Protein AF-A0A498IGR4-F1 (afdb_monomer_lite)

Radius of gyration: 21.25 Å; chains: 1; bounding box: 55×34×55 Å

Organism: Malus domestica (NCBI:txid3750)

Secondary structure (DSSP, 8-state):
-HHHHHHHHHHHHHHHHHHHGGGG-------S-TT---SEEEEEEEEESSS--TTS--EEEEEEEESS----EEEEEEEEETTEEEEEEEEEES-TT-TTS---

InterPro domains:
  IPR003172 MD-2-related lipid-recognition domain [PF02221] (28-96)
  IPR014756 Immunoglobulin E-set [SSF81296] (27-98)
  IPR039670 Sterol transport protein NPC2-like [PTHR11306] (11-101)

pLDDT: mean 77.53, std 12.43, range [47.34, 93.25]

Structure (mmCIF, N/CA/C/O backbone):
data_AF-A0A498IGR4-F1
#
_entry.id   AF-A0A498IGR4-F1
#
loop_
_atom_site.group_PDB
_atom_site.id
_atom_site.type_symbol
_atom_site.label_atom_id
_atom_site.label_alt_id
_atom_site.label_comp_id
_atom_site.label_asym_id
_atom_site.label_entity_id
_atom_site.label_seq_id
_atom_site.pdbx_PDB_ins_code
_atom_site.Cartn_x
_atom_site.Cartn_y
_atom_site.Cartn_z
_atom_site.occupancy
_atom_site.B_iso_or_equiv
_atom_site.auth_seq_id
_atom_site.auth_comp_id
_atom_site.auth_asym_id
_atom_site.auth_atom_id
_atom_site.pdbx_PDB_model_num
ATOM 1 N N . MET A 1 1 ? -36.919 -8.696 39.317 1.00 49.03 1 MET A N 1
ATOM 2 C CA . MET A 1 1 ? -35.618 -9.112 38.738 1.00 49.03 1 MET A CA 1
ATOM 3 C C . MET A 1 1 ? -35.220 -8.357 37.455 1.00 49.03 1 MET A C 1
ATOM 5 O O . MET A 1 1 ? -34.166 -8.637 36.911 1.00 49.03 1 MET A O 1
ATOM 9 N N . ALA A 1 2 ? -35.993 -7.362 36.984 1.00 50.84 2 ALA A N 1
ATOM 10 C CA . ALA A 1 2 ? -35.692 -6.613 35.751 1.00 50.84 2 ALA A CA 1
ATOM 11 C C . ALA A 1 2 ? -34.654 -5.476 35.915 1.00 50.84 2 ALA A C 1
ATOM 13 O O . ALA A 1 2 ? -34.086 -5.010 34.931 1.00 50.84 2 ALA A O 1
ATOM 14 N N . LEU A 1 3 ? -34.390 -5.032 37.153 1.00 51.78 3 LEU A N 1
ATOM 15 C CA . LEU A 1 3 ? -33.505 -3.895 37.444 1.00 51.78 3 LEU A CA 1
ATOM 16 C C . LEU A 1 3 ? -32.008 -4.246 37.323 1.0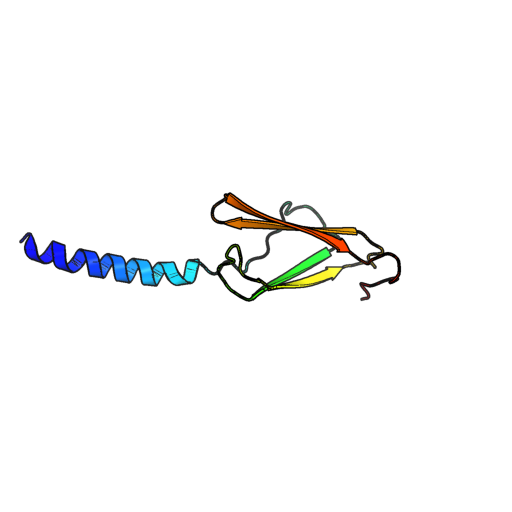0 51.78 3 LEU A C 1
ATOM 18 O O . LEU A 1 3 ? -31.212 -3.399 36.935 1.00 51.78 3 LEU A O 1
ATOM 22 N N . GLN A 1 4 ? -31.638 -5.508 37.578 1.00 55.38 4 GLN A N 1
ATOM 23 C CA . GLN A 1 4 ? -30.251 -5.987 37.477 1.00 55.38 4 GLN A CA 1
ATOM 24 C C . GLN A 1 4 ? -29.783 -6.122 36.021 1.00 55.38 4 GLN A C 1
ATOM 26 O O . GLN A 1 4 ? -28.630 -5.850 35.712 1.00 55.38 4 GLN A O 1
ATOM 31 N N . LEU A 1 5 ? -30.688 -6.472 35.099 1.00 55.09 5 LEU A N 1
ATOM 32 C CA . LEU A 1 5 ? -30.353 -6.645 33.682 1.00 55.09 5 LEU A CA 1
ATOM 33 C C . LEU A 1 5 ? -29.947 -5.313 33.027 1.00 55.09 5 LEU A C 1
ATOM 35 O O . LEU A 1 5 ? -29.026 -5.269 32.219 1.00 55.09 5 LEU A O 1
ATOM 39 N N . LYS A 1 6 ? -30.583 -4.208 33.434 1.00 60.44 6 LYS A N 1
ATOM 40 C CA . LYS A 1 6 ? -30.352 -2.866 32.876 1.00 60.44 6 LYS A CA 1
ATOM 41 C C . LYS A 1 6 ? -28.975 -2.284 33.218 1.00 60.44 6 LYS A C 1
ATOM 43 O O . LYS A 1 6 ? -28.452 -1.497 32.439 1.00 60.44 6 LYS A O 1
ATOM 48 N N . SER A 1 7 ? -28.393 -2.700 34.345 1.00 64.94 7 SER A N 1
ATOM 49 C CA . SER A 1 7 ? -27.058 -2.278 34.801 1.00 64.94 7 SER A CA 1
ATOM 50 C C . SER A 1 7 ? -25.925 -3.114 34.183 1.00 64.94 7 SER A C 1
ATOM 52 O O . SER A 1 7 ? -24.815 -2.629 33.990 1.00 64.94 7 SER A O 1
ATOM 54 N N . ILE A 1 8 ? -26.209 -4.363 33.799 1.00 78.56 8 ILE A N 1
ATOM 55 C CA . ILE A 1 8 ? -25.219 -5.289 33.225 1.00 78.56 8 ILE A CA 1
ATOM 56 C C . ILE A 1 8 ? -25.001 -5.030 31.723 1.00 78.56 8 ILE A C 1
ATOM 58 O O . ILE A 1 8 ? -23.883 -5.157 31.230 1.00 78.56 8 ILE A O 1
ATOM 62 N N . ILE A 1 9 ? -26.041 -4.614 30.993 1.00 83.25 9 ILE A N 1
ATOM 63 C CA . ILE A 1 9 ? -25.966 -4.296 29.554 1.00 83.25 9 ILE A CA 1
ATOM 64 C C . ILE A 1 9 ? -24.855 -3.281 29.205 1.00 83.25 9 ILE A C 1
ATOM 66 O O . ILE A 1 9 ? -24.057 -3.589 28.318 1.00 83.25 9 ILE A O 1
ATOM 70 N N . PRO A 1 10 ? -24.731 -2.108 29.863 1.00 84.25 10 PRO A N 1
ATOM 71 C CA . PRO A 1 10 ? -23.668 -1.156 29.533 1.00 84.25 10 PRO A CA 1
ATOM 72 C C . PRO A 1 10 ? -22.268 -1.709 29.830 1.00 84.25 10 PRO A C 1
ATOM 74 O O . PRO A 1 10 ? -21.331 -1.412 29.094 1.00 84.25 10 PRO A O 1
ATOM 77 N N . LEU A 1 11 ? -22.128 -2.559 30.855 1.00 86.75 11 LEU A N 1
ATOM 78 C CA . LEU A 1 11 ? -20.865 -3.221 31.179 1.00 86.75 11 LEU A CA 1
ATOM 79 C C . LEU A 1 11 ? -20.470 -4.232 30.093 1.00 86.75 11 LEU A C 1
ATOM 81 O O . LEU A 1 11 ? -19.318 -4.253 29.668 1.00 86.75 11 LEU A O 1
ATOM 85 N N . ILE A 1 12 ? -21.427 -5.019 29.592 1.00 87.81 12 ILE A N 1
ATOM 86 C CA . ILE A 1 12 ? -21.199 -5.955 28.480 1.00 87.81 12 ILE A CA 1
ATOM 87 C C . ILE A 1 12 ? -20.807 -5.200 27.205 1.00 87.81 12 ILE A C 1
ATOM 89 O O . ILE A 1 12 ? -19.869 -5.613 26.528 1.00 87.81 12 ILE A O 1
ATOM 93 N N . ILE A 1 13 ? -21.475 -4.084 26.890 1.00 87.44 13 ILE A N 1
ATOM 94 C CA . ILE A 1 13 ? -21.142 -3.254 25.719 1.00 87.44 13 ILE A CA 1
ATOM 95 C C . ILE A 1 13 ? -19.729 -2.676 25.850 1.00 87.44 13 ILE A C 1
ATOM 97 O O . ILE A 1 13 ? -18.969 -2.710 24.885 1.00 87.44 13 ILE A O 1
ATOM 101 N N . LEU A 1 14 ? -19.358 -2.182 27.034 1.00 87.44 14 LEU A N 1
ATOM 102 C CA . LEU A 1 14 ? -18.024 -1.639 27.289 1.00 87.44 14 LEU A CA 1
ATOM 103 C C . LEU A 1 14 ? -16.937 -2.711 27.142 1.00 87.44 14 LEU A C 1
ATOM 105 O O . LEU A 1 14 ? -15.918 -2.467 26.499 1.00 87.44 14 LEU A O 1
ATOM 109 N N . ILE A 1 15 ? -17.170 -3.903 27.696 1.00 88.19 15 ILE A N 1
ATOM 110 C CA . ILE A 1 15 ? -16.265 -5.051 27.565 1.00 88.19 15 ILE A CA 1
ATOM 111 C C . ILE A 1 15 ? -16.135 -5.436 26.089 1.00 88.19 15 ILE A C 1
ATOM 113 O O . ILE A 1 15 ? -15.019 -5.528 25.583 1.00 88.19 15 ILE A O 1
ATOM 117 N N . TYR A 1 16 ? -17.255 -5.580 25.378 1.00 88.38 16 TYR A N 1
ATOM 118 C CA . TYR A 1 16 ? -17.262 -5.897 23.952 1.00 88.38 16 TYR A CA 1
ATOM 119 C C . TYR A 1 16 ? -16.482 -4.861 23.135 1.00 88.38 16 TYR A C 1
ATOM 121 O O . TYR A 1 16 ? -15.606 -5.248 22.369 1.00 88.38 16 TYR A O 1
ATOM 129 N N . LEU A 1 17 ? -16.725 -3.562 23.353 1.00 82.56 17 LEU A N 1
ATOM 130 C CA . LEU A 1 17 ? -16.025 -2.466 22.675 1.00 82.56 17 LEU A CA 1
ATOM 131 C C . LEU A 1 17 ? -14.509 -2.515 22.918 1.00 82.56 17 LEU A C 1
ATOM 133 O O . LEU A 1 17 ? -13.729 -2.322 21.988 1.00 82.56 17 LEU A O 1
ATOM 137 N N . CYS A 1 18 ? -14.093 -2.819 24.148 1.00 80.75 18 CYS A N 1
ATOM 138 C CA . CYS A 1 18 ? -12.684 -2.949 24.516 1.00 80.75 18 CYS A CA 1
ATOM 139 C C . CYS A 1 18 ? -12.026 -4.177 23.856 1.00 80.75 18 CYS A C 1
ATOM 141 O O . CYS A 1 18 ? -10.876 -4.110 23.426 1.00 80.75 18 CYS A O 1
ATOM 143 N N . LEU A 1 19 ? -12.775 -5.277 23.712 1.00 79.75 19 LEU A N 1
ATOM 144 C CA . LEU A 1 19 ? -12.335 -6.490 23.015 1.00 79.75 19 LEU A CA 1
ATOM 145 C C . LEU A 1 19 ? -12.215 -6.303 21.495 1.00 79.75 19 LEU A C 1
ATOM 147 O O . LEU A 1 19 ? -11.322 -6.897 20.892 1.00 79.75 19 LEU A O 1
ATOM 151 N N . VAL A 1 20 ? -13.070 -5.485 20.867 1.00 75.81 20 VAL A N 1
ATOM 152 C CA . VAL A 1 20 ? -13.001 -5.234 19.413 1.00 75.81 20 VAL A CA 1
ATOM 153 C C . VAL A 1 20 ? -12.077 -4.081 19.018 1.00 75.81 20 VAL A C 1
ATOM 155 O O . VAL A 1 20 ? -11.615 -4.051 17.880 1.00 75.81 20 VAL A O 1
ATOM 158 N N . ALA A 1 21 ? -11.742 -3.170 19.935 1.00 68.31 21 ALA A N 1
ATOM 159 C CA . ALA A 1 21 ? -10.812 -2.065 19.689 1.00 68.31 21 ALA A CA 1
ATOM 160 C C . ALA A 1 21 ? -9.452 -2.471 19.062 1.00 68.31 21 ALA A C 1
ATOM 162 O O . ALA A 1 21 ? -9.006 -1.781 18.143 1.00 68.31 21 ALA A O 1
ATOM 163 N N . PRO A 1 22 ? -8.781 -3.571 19.468 1.00 62.69 22 PRO A N 1
ATOM 164 C CA . PRO A 1 22 ? -7.517 -3.974 18.845 1.00 62.69 22 PRO A CA 1
ATOM 165 C C . PRO A 1 22 ? -7.669 -4.567 17.432 1.00 62.69 22 PRO A C 1
ATOM 167 O O . PRO A 1 22 ? -6.709 -4.526 16.663 1.00 62.69 22 PRO A O 1
ATOM 170 N N . LEU A 1 23 ? -8.853 -5.066 17.048 1.00 58.97 23 LEU A N 1
ATOM 171 C CA . LEU A 1 23 ? -9.097 -5.652 15.715 1.00 58.97 23 LEU A CA 1
ATOM 172 C C . LEU A 1 23 ? -9.079 -4.609 14.589 1.00 58.97 23 LEU A C 1
ATOM 174 O O . LEU A 1 23 ? -9.026 -4.960 13.415 1.00 58.97 23 LEU A O 1
ATOM 178 N N . ILE A 1 24 ? -9.117 -3.323 14.938 1.00 60.28 24 ILE A N 1
ATOM 179 C CA . ILE A 1 24 ? -9.163 -2.223 13.975 1.00 60.28 24 ILE A CA 1
ATOM 180 C C . ILE A 1 24 ? -7.767 -1.985 13.355 1.00 60.28 24 ILE A C 1
ATOM 182 O O . ILE A 1 24 ? -7.643 -1.352 12.313 1.00 60.28 24 ILE A O 1
ATOM 186 N N . HIS A 1 25 ? -6.689 -2.538 13.923 1.00 58.91 25 HIS A N 1
ATOM 187 C CA . HIS A 1 25 ? -5.341 -2.394 13.367 1.00 58.91 25 HIS A CA 1
ATOM 188 C C . HIS A 1 25 ? -5.040 -3.422 12.269 1.00 58.91 25 HIS A C 1
ATOM 190 O O . HIS A 1 25 ? -4.275 -4.363 12.466 1.00 58.91 25 HIS A O 1
ATOM 196 N N . ALA A 1 26 ? -5.585 -3.212 11.073 1.00 59.50 26 ALA A N 1
ATOM 197 C CA . ALA A 1 26 ? -5.134 -3.939 9.890 1.00 59.50 26 ALA A CA 1
ATOM 198 C C . ALA A 1 26 ? -3.829 -3.318 9.356 1.00 59.50 26 ALA A C 1
ATOM 200 O O . ALA A 1 26 ? -3.831 -2.215 8.810 1.00 59.50 26 ALA A O 1
ATOM 201 N N . LYS A 1 27 ? -2.709 -4.030 9.535 1.00 65.50 27 LYS A N 1
ATOM 202 C CA . LYS A 1 27 ? -1.383 -3.712 8.960 1.00 65.50 27 LYS A CA 1
ATOM 203 C C . LYS A 1 27 ? -0.902 -4.782 7.969 1.00 65.50 27 LYS A C 1
ATOM 205 O O . LYS A 1 27 ? 0.289 -4.873 7.693 1.00 65.50 27 LYS A O 1
ATOM 210 N N . ASP A 1 28 ? -1.807 -5.632 7.496 1.00 76.88 28 ASP A N 1
ATOM 211 C CA . ASP A 1 28 ? -1.446 -6.796 6.692 1.00 76.88 28 ASP A CA 1
ATOM 212 C C . ASP A 1 28 ? -1.410 -6.451 5.197 1.00 76.88 28 ASP A C 1
ATOM 214 O O . ASP A 1 28 ? -2.293 -5.754 4.688 1.00 76.88 28 ASP A O 1
ATOM 218 N N . VAL A 1 29 ? -0.383 -6.928 4.494 1.00 85.19 29 VAL A N 1
ATOM 219 C CA . VAL A 1 29 ? -0.209 -6.713 3.054 1.00 85.19 29 VAL A CA 1
ATOM 220 C C . VAL A 1 29 ? -0.656 -7.969 2.326 1.00 85.19 29 VAL A C 1
ATOM 222 O O . VAL A 1 29 ? -0.056 -9.029 2.474 1.00 85.19 29 VAL A O 1
ATOM 225 N N . ASN A 1 30 ? -1.689 -7.836 1.497 1.00 88.94 30 ASN A N 1
ATOM 226 C CA . ASN A 1 30 ? -2.201 -8.933 0.688 1.00 88.94 30 ASN A CA 1
ATOM 227 C C . ASN A 1 30 ? -2.069 -8.611 -0.797 1.00 88.94 30 ASN A C 1
ATOM 229 O O . ASN A 1 30 ? -2.444 -7.532 -1.248 1.00 88.94 30 ASN A O 1
ATOM 233 N N . TYR A 1 31 ? -1.564 -9.580 -1.557 1.00 89.94 31 TYR A N 1
ATOM 234 C CA . TYR A 1 31 ? -1.531 -9.504 -3.012 1.00 89.94 31 TYR A CA 1
ATOM 235 C C . TYR A 1 31 ? -2.891 -9.898 -3.590 1.00 89.94 31 TYR A C 1
ATOM 237 O O . TYR A 1 31 ? -3.497 -10.878 -3.145 1.00 89.94 31 TYR A O 1
ATOM 245 N N . CYS A 1 32 ? -3.353 -9.150 -4.595 1.00 89.31 32 CYS A N 1
ATOM 246 C CA . CYS A 1 32 ? -4.645 -9.386 -5.239 1.00 89.31 32 CYS A CA 1
ATOM 247 C C . CYS A 1 32 ? -4.708 -10.767 -5.907 1.00 89.31 32 CYS A C 1
ATOM 249 O O . CYS A 1 32 ? -5.676 -11.501 -5.714 1.00 89.31 32 CYS A O 1
ATOM 251 N N . ASP A 1 33 ? -3.664 -11.138 -6.651 1.00 93.25 33 ASP A N 1
ATOM 252 C CA . ASP A 1 33 ? -3.503 -12.474 -7.218 1.00 93.25 33 ASP A CA 1
ATOM 253 C C . ASP A 1 33 ? -2.394 -13.224 -6.479 1.00 93.25 33 ASP A C 1
ATOM 255 O O . ASP A 1 33 ? -1.209 -12.945 -6.621 1.00 93.25 33 ASP A O 1
ATOM 259 N N . LYS A 1 34 ? -2.777 -14.232 -5.698 1.00 89.62 34 LYS A N 1
ATOM 260 C CA . LYS A 1 34 ? -1.837 -15.039 -4.908 1.00 89.62 34 LYS A CA 1
ATOM 261 C C . LYS A 1 34 ? -0.957 -15.963 -5.758 1.00 89.62 34 LYS A C 1
ATOM 263 O O . LYS A 1 34 ? -0.024 -16.552 -5.219 1.00 89.62 34 LYS A O 1
ATOM 268 N N . LYS A 1 35 ? -1.279 -16.146 -7.041 1.00 92.69 35 LYS A N 1
ATOM 269 C CA . LYS A 1 35 ? -0.530 -16.998 -7.977 1.00 92.69 35 LYS A CA 1
ATOM 270 C C . LYS A 1 35 ? 0.400 -16.198 -8.884 1.00 92.69 35 LYS A C 1
ATOM 272 O O . LYS A 1 35 ? 1.253 -16.800 -9.531 1.00 92.69 35 LYS A O 1
ATOM 277 N N . ALA A 1 36 ? 0.232 -14.880 -8.946 1.00 92.44 36 ALA A N 1
ATOM 278 C CA . ALA A 1 36 ? 1.077 -14.020 -9.752 1.00 92.44 36 ALA A CA 1
ATOM 279 C C . ALA A 1 36 ? 2.457 -13.853 -9.107 1.00 92.44 36 ALA A C 1
ATOM 281 O O . ALA A 1 36 ? 2.586 -13.597 -7.906 1.00 92.44 36 ALA A O 1
ATOM 282 N N . ASP A 1 37 ? 3.499 -13.946 -9.929 1.00 89.94 37 ASP A N 1
ATOM 283 C CA . ASP A 1 37 ? 4.847 -13.594 -9.511 1.00 89.94 37 ASP A CA 1
ATOM 284 C C . ASP A 1 37 ? 5.101 -12.108 -9.784 1.00 89.94 37 ASP A C 1
ATOM 286 O O . ASP A 1 37 ? 5.538 -11.715 -10.858 1.00 89.94 37 ASP A O 1
ATOM 290 N N . TYR A 1 38 ? 4.749 -11.260 -8.816 1.00 90.06 38 TYR A N 1
ATOM 291 C CA . TYR A 1 38 ? 4.991 -9.820 -8.919 1.00 90.06 38 TYR A CA 1
ATOM 292 C C . TYR A 1 38 ? 6.489 -9.496 -8.900 1.00 90.06 38 TYR A C 1
ATOM 294 O O . TYR A 1 38 ? 7.182 -9.912 -7.967 1.00 90.06 38 TYR A O 1
ATOM 302 N N . ASP A 1 39 ? 6.946 -8.670 -9.844 1.00 88.75 39 ASP A N 1
ATOM 303 C CA . ASP A 1 39 ? 8.334 -8.182 -9.927 1.00 88.75 39 ASP A CA 1
ATOM 304 C C . ASP A 1 39 ? 8.763 -7.352 -8.704 1.00 88.75 39 ASP A C 1
ATOM 306 O O . ASP A 1 39 ? 9.954 -7.239 -8.400 1.00 88.75 39 ASP A O 1
ATOM 310 N N . VAL A 1 40 ? 7.780 -6.782 -7.994 1.00 87.88 40 VAL A N 1
ATOM 311 C CA . VAL A 1 40 ? 7.950 -6.023 -6.753 1.00 87.88 40 VAL A CA 1
ATOM 312 C C . VAL A 1 40 ? 7.273 -6.765 -5.609 1.00 87.88 40 VAL A C 1
ATOM 314 O O . VAL A 1 40 ? 6.069 -7.027 -5.646 1.00 87.88 40 VAL A O 1
ATOM 317 N N . LYS A 1 41 ? 8.040 -7.072 -4.565 1.00 90.94 41 LYS A N 1
ATOM 318 C CA . LYS A 1 41 ? 7.547 -7.667 -3.326 1.00 90.94 41 LYS A CA 1
ATOM 319 C C . LYS A 1 41 ? 7.475 -6.599 -2.240 1.00 90.94 41 LYS A C 1
ATOM 321 O O . LYS A 1 41 ? 8.490 -6.046 -1.833 1.00 90.94 41 LYS A O 1
ATOM 326 N N . VAL A 1 42 ? 6.275 -6.320 -1.750 1.00 89.56 42 VAL A N 1
ATOM 327 C CA . VAL A 1 42 ? 6.027 -5.451 -0.597 1.00 89.56 42 VAL A CA 1
ATOM 328 C C . VAL A 1 42 ? 6.117 -6.286 0.678 1.00 89.56 42 VAL A C 1
ATOM 330 O O . VAL A 1 42 ? 5.447 -7.313 0.797 1.00 89.56 42 VAL A O 1
ATOM 333 N N . SER A 1 43 ? 6.952 -5.858 1.621 1.00 87.88 43 SER A N 1
ATOM 334 C CA . SER A 1 43 ? 7.165 -6.542 2.902 1.00 87.88 43 SER A CA 1
ATOM 335 C C . SER A 1 43 ? 6.391 -5.903 4.050 1.00 87.88 43 SER A C 1
ATOM 337 O O . SER A 1 43 ? 5.982 -6.603 4.973 1.00 87.88 43 SER A O 1
ATOM 339 N N . ALA A 1 44 ? 6.182 -4.586 4.008 1.00 86.38 44 ALA A N 1
ATOM 340 C CA . ALA A 1 44 ? 5.479 -3.865 5.059 1.00 86.38 44 ALA A CA 1
ATOM 341 C C . ALA A 1 44 ? 4.880 -2.551 4.554 1.00 86.38 44 ALA A C 1
ATOM 343 O O . ALA A 1 44 ? 5.447 -1.882 3.688 1.00 86.38 44 ALA A O 1
ATOM 344 N N . VAL A 1 45 ? 3.768 -2.152 5.172 1.00 86.00 45 VAL A N 1
ATOM 345 C CA . VAL A 1 45 ? 3.186 -0.816 5.033 1.00 86.00 45 VAL A CA 1
ATOM 346 C C . VAL A 1 45 ? 2.976 -0.235 6.427 1.00 86.00 45 VAL A C 1
ATOM 348 O O . VAL A 1 45 ? 2.261 -0.799 7.256 1.00 86.00 45 VAL A O 1
ATOM 351 N N . VAL A 1 46 ? 3.607 0.905 6.694 1.00 84.56 46 VAL A N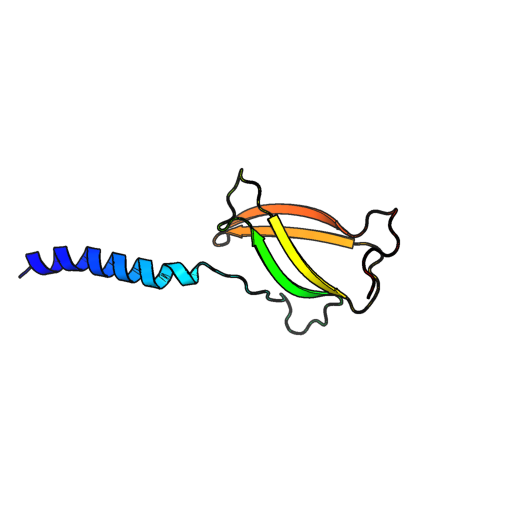 1
ATOM 352 C CA . VAL A 1 46 ? 3.432 1.667 7.930 1.00 84.56 46 VAL A CA 1
ATOM 353 C C . VAL A 1 46 ? 2.620 2.909 7.611 1.00 84.56 46 VAL A C 1
ATOM 355 O O . VAL A 1 46 ? 3.045 3.761 6.837 1.00 84.56 46 VAL A O 1
ATOM 358 N N . ILE A 1 47 ? 1.448 3.011 8.228 1.00 80.38 47 ILE A N 1
ATOM 359 C CA . ILE A 1 47 ? 0.551 4.154 8.074 1.00 80.38 47 ILE A CA 1
ATOM 360 C C . ILE A 1 47 ? 0.712 5.039 9.304 1.00 80.38 47 ILE A C 1
ATOM 362 O O . ILE A 1 47 ? 0.447 4.598 10.4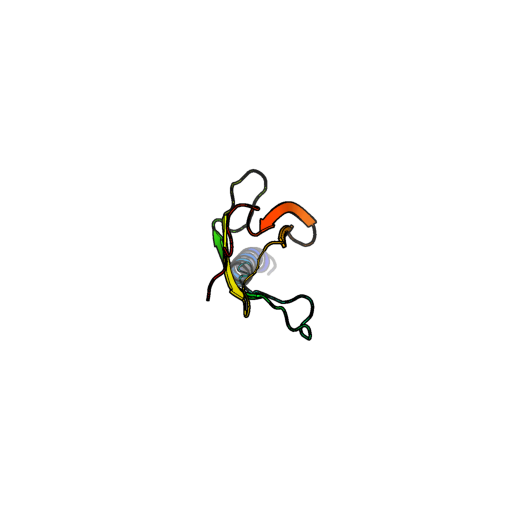26 1.00 80.38 47 ILE A O 1
ATOM 366 N N . ASN A 1 48 ? 1.151 6.277 9.099 1.00 75.50 48 ASN A N 1
ATOM 367 C CA . ASN A 1 48 ? 1.230 7.276 10.152 1.00 75.50 48 ASN A CA 1
ATOM 368 C C . ASN A 1 48 ? -0.071 8.090 10.162 1.00 75.50 48 ASN A C 1
ATOM 370 O O . ASN A 1 48 ? -0.423 8.680 9.140 1.00 75.50 48 ASN A O 1
ATOM 374 N N . LEU A 1 49 ? -0.736 8.126 11.325 1.00 69.69 49 LEU A N 1
ATOM 375 C CA . LEU A 1 49 ? -2.119 8.581 11.566 1.00 69.69 49 LEU A CA 1
ATOM 376 C C . LEU A 1 49 ? -3.177 7.553 11.134 1.00 69.69 49 LEU A C 1
ATOM 378 O O . LEU A 1 49 ? -3.669 7.551 10.009 1.00 69.69 49 LEU A O 1
ATOM 382 N N . TYR A 1 50 ? -3.538 6.683 12.081 1.00 63.09 50 TYR A N 1
ATOM 383 C CA . TYR A 1 50 ? -4.648 5.743 11.951 1.00 63.09 50 TYR A CA 1
ATOM 384 C C . TYR A 1 50 ? -5.815 6.167 12.863 1.00 63.09 50 TYR A C 1
ATOM 386 O O . TYR A 1 50 ? -5.564 6.442 14.039 1.00 63.09 50 TYR A O 1
ATOM 394 N N . PRO A 1 51 ? -7.074 6.175 12.386 1.00 66.69 51 PRO A N 1
ATOM 395 C CA . PRO A 1 51 ? -7.518 5.898 11.016 1.00 66.69 51 PRO A CA 1
ATOM 396 C C . PRO A 1 51 ? -7.258 7.077 10.062 1.00 66.69 51 PRO A C 1
ATOM 398 O O . PRO A 1 51 ? -7.263 8.238 10.473 1.00 66.69 51 PRO A O 1
ATOM 401 N N . VAL A 1 52 ? -7.062 6.772 8.776 1.00 73.00 52 VAL A N 1
ATOM 402 C CA . VAL A 1 52 ? -6.932 7.790 7.722 1.00 73.00 52 VAL A CA 1
ATOM 403 C C . VAL A 1 52 ? -8.261 8.535 7.599 1.00 73.00 52 VAL A C 1
ATOM 405 O O . VAL A 1 52 ? -9.310 7.915 7.429 1.00 73.00 52 VAL A O 1
ATOM 408 N N . ALA A 1 53 ? -8.223 9.862 7.701 1.00 72.88 53 ALA A N 1
ATOM 409 C CA . ALA A 1 53 ? -9.408 10.711 7.669 1.00 72.88 53 ALA A CA 1
ATOM 410 C C . ALA A 1 53 ? -9.273 11.781 6.586 1.00 72.88 53 ALA A C 1
ATOM 412 O O . ALA A 1 53 ? -8.209 12.377 6.422 1.00 72.88 53 ALA A O 1
ATOM 413 N N . SER A 1 54 ? -10.374 12.052 5.884 1.00 72.06 54 SER A N 1
ATOM 414 C CA . SER A 1 54 ? -10.416 13.108 4.872 1.00 72.06 54 SER A CA 1
ATOM 415 C C . SER A 1 54 ? -10.083 14.477 5.484 1.00 72.06 54 SER A C 1
ATOM 417 O O . SER A 1 54 ? -10.442 14.766 6.628 1.00 72.06 54 SER A O 1
ATOM 419 N N . GLY A 1 55 ? -9.353 15.307 4.736 1.00 76.00 55 GLY A N 1
ATOM 420 C CA . GLY A 1 55 ? -8.893 16.628 5.180 1.00 76.00 55 GLY A CA 1
ATOM 421 C C . GLY A 1 55 ? -7.701 16.617 6.146 1.00 76.00 55 GLY A C 1
ATOM 422 O O . GLY A 1 55 ? -7.248 17.687 6.551 1.00 76.00 55 GLY A O 1
ATOM 423 N N . LYS A 1 56 ? -7.168 15.443 6.512 1.00 78.94 56 LYS A N 1
ATOM 424 C CA . LYS A 1 56 ? -5.938 15.314 7.305 1.00 78.94 56 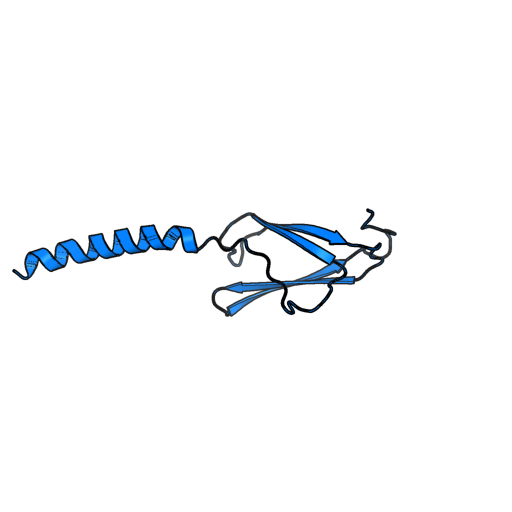LYS A CA 1
ATOM 425 C C . LYS A 1 56 ? -4.824 14.703 6.466 1.00 78.94 56 LYS A C 1
ATOM 427 O O . LYS A 1 56 ? -5.050 13.757 5.720 1.00 78.94 56 LYS A O 1
ATOM 432 N N . LEU A 1 57 ? -3.611 15.228 6.626 1.00 81.31 57 LEU A N 1
ATOM 433 C CA . LEU A 1 57 ? -2.425 14.641 6.012 1.00 81.31 57 LEU A CA 1
ATOM 434 C C . LEU A 1 57 ? -2.185 13.254 6.621 1.00 81.31 57 LEU A C 1
ATOM 436 O O . LEU A 1 57 ? -2.084 13.143 7.839 1.00 81.31 57 LEU A O 1
ATOM 440 N N . ALA A 1 58 ? -2.077 12.224 5.788 1.00 81.19 58 ALA A N 1
ATOM 441 C CA . ALA A 1 58 ? -1.674 10.879 6.187 1.00 81.19 58 ALA A CA 1
ATOM 442 C C . ALA A 1 58 ? -0.392 10.504 5.441 1.00 81.19 58 ALA A C 1
ATOM 444 O O . ALA A 1 58 ? -0.204 10.894 4.290 1.00 81.19 58 ALA A O 1
ATOM 445 N N . SER A 1 59 ? 0.502 9.769 6.100 1.00 84.50 59 SER A N 1
ATOM 446 C CA . SER A 1 59 ? 1.763 9.337 5.495 1.00 84.50 59 SER A CA 1
ATOM 447 C C . SER A 1 59 ? 1.813 7.819 5.442 1.00 84.50 59 SER A C 1
ATOM 449 O O . SER A 1 59 ? 1.551 7.147 6.440 1.00 84.50 59 SER A O 1
ATOM 451 N N . PHE A 1 60 ? 2.151 7.289 4.270 1.00 82.94 60 PHE A N 1
ATOM 452 C CA . PHE A 1 60 ? 2.289 5.862 4.019 1.00 82.94 60 PHE A CA 1
ATOM 453 C C . PHE A 1 60 ? 3.758 5.572 3.729 1.00 82.94 60 PHE A C 1
ATOM 455 O O . PHE A 1 60 ? 4.321 6.095 2.770 1.00 82.94 60 PHE A O 1
ATOM 462 N N . SER A 1 61 ? 4.379 4.740 4.558 1.00 86.56 61 SER A N 1
ATOM 463 C CA . SER A 1 61 ? 5.730 4.239 4.326 1.00 86.56 61 SER A CA 1
ATOM 464 C C . SER A 1 61 ? 5.644 2.794 3.858 1.00 86.56 61 SER A C 1
ATOM 466 O O . SER A 1 61 ? 5.182 1.922 4.596 1.00 86.56 61 SER A O 1
ATOM 468 N N . ILE A 1 62 ? 6.042 2.552 2.612 1.00 86.31 62 ILE A N 1
ATOM 469 C CA . ILE A 1 62 ? 5.941 1.253 1.947 1.00 86.31 62 ILE A CA 1
ATOM 470 C C . ILE A 1 62 ? 7.351 0.687 1.809 1.00 86.31 62 ILE A C 1
ATOM 472 O O . ILE A 1 62 ? 8.212 1.291 1.173 1.00 86.31 62 ILE A O 1
ATOM 476 N N . SER A 1 63 ? 7.583 -0.477 2.406 1.00 88.62 63 SER A N 1
ATOM 477 C CA . SER A 1 63 ? 8.829 -1.227 2.251 1.00 88.62 63 SER A CA 1
ATOM 478 C C . SER A 1 63 ? 8.647 -2.266 1.154 1.00 88.62 63 SER A C 1
ATOM 480 O O . SER A 1 63 ? 7.788 -3.142 1.269 1.00 88.62 63 SER A O 1
ATOM 482 N N . ALA A 1 64 ? 9.440 -2.165 0.090 1.00 88.50 64 ALA A N 1
ATOM 483 C CA . ALA A 1 64 ? 9.357 -3.062 -1.053 1.00 88.50 64 ALA A CA 1
ATOM 484 C C . ALA A 1 64 ? 10.739 -3.391 -1.624 1.00 88.50 64 ALA A C 1
ATOM 486 O O . ALA A 1 64 ? 11.673 -2.599 -1.503 1.00 88.50 64 ALA A O 1
ATOM 487 N N . THR A 1 65 ? 10.850 -4.555 -2.257 1.00 88.50 65 THR A N 1
ATOM 488 C CA . THR A 1 65 ? 12.034 -5.034 -2.974 1.00 88.50 65 THR A CA 1
ATOM 489 C C . THR A 1 65 ? 11.665 -5.436 -4.395 1.00 88.50 65 THR A C 1
ATOM 491 O O . THR A 1 65 ? 10.558 -5.905 -4.645 1.00 88.50 65 THR A O 1
ATOM 494 N N . ALA A 1 66 ? 12.587 -5.256 -5.336 1.00 87.62 66 ALA A N 1
ATOM 495 C CA . ALA A 1 66 ? 12.413 -5.650 -6.729 1.00 87.62 66 ALA A CA 1
ATOM 496 C C . ALA A 1 66 ? 13.592 -6.514 -7.182 1.00 87.62 66 ALA A C 1
ATOM 498 O O . ALA A 1 66 ? 14.736 -6.271 -6.789 1.00 87.62 66 ALA A O 1
ATOM 499 N N . GLY A 1 67 ? 13.312 -7.529 -8.002 1.00 83.31 67 GLY A N 1
ATOM 500 C CA . GLY A 1 67 ? 14.342 -8.430 -8.537 1.00 83.31 67 GLY A CA 1
ATOM 501 C C . GLY A 1 67 ? 15.204 -7.803 -9.639 1.00 83.31 67 GLY A C 1
ATOM 502 O O . GLY A 1 67 ? 16.316 -8.265 -9.890 1.00 83.31 67 GLY A O 1
ATOM 503 N N . ALA A 1 68 ? 14.703 -6.742 -10.271 1.00 82.38 68 ALA A N 1
ATOM 504 C CA . ALA A 1 68 ? 15.352 -6.008 -11.348 1.00 82.38 68 ALA A CA 1
ATOM 505 C C . ALA A 1 68 ? 15.141 -4.497 -11.179 1.00 82.38 68 ALA A C 1
ATOM 507 O O . ALA A 1 68 ? 14.239 -4.050 -10.467 1.00 82.38 68 ALA A O 1
ATOM 508 N N . SER A 1 69 ? 15.980 -3.703 -11.847 1.00 81.69 69 SER A N 1
ATOM 509 C CA . SER A 1 69 ? 15.853 -2.247 -11.840 1.00 81.69 69 SER A CA 1
ATOM 510 C C . SER A 1 69 ? 14.565 -1.803 -12.529 1.00 81.69 69 SER A C 1
ATOM 512 O O . SER A 1 69 ? 14.294 -2.173 -13.670 1.00 81.69 69 SER A O 1
ATOM 514 N N . ILE A 1 70 ? 13.803 -0.949 -11.848 1.00 78.88 70 ILE A N 1
ATOM 515 C CA . ILE A 1 70 ? 12.599 -0.321 -12.396 1.00 78.88 70 ILE A CA 1
ATOM 516 C C . ILE A 1 70 ? 13.014 0.995 -13.057 1.00 78.88 70 ILE A C 1
ATOM 518 O O . ILE A 1 70 ? 13.545 1.888 -12.396 1.00 78.88 70 ILE A O 1
ATOM 522 N N . SER A 1 71 ? 12.793 1.114 -14.366 1.00 77.19 71 SER A N 1
ATOM 523 C CA . SER A 1 71 ? 13.141 2.310 -15.150 1.00 77.19 71 SER A CA 1
ATOM 524 C C . SER A 1 71 ? 12.029 3.363 -15.198 1.00 77.19 71 SER A C 1
ATOM 526 O O . SER A 1 71 ? 12.248 4.460 -15.705 1.00 77.19 71 SER A O 1
ATOM 528 N N . GLY A 1 72 ? 10.831 3.025 -14.723 1.00 80.69 72 GLY A N 1
ATOM 529 C CA . GLY A 1 72 ? 9.664 3.900 -14.715 1.00 80.69 72 GLY A CA 1
ATOM 530 C C . GLY A 1 72 ? 8.381 3.141 -14.385 1.00 80.69 72 GLY A C 1
ATOM 531 O O . GLY A 1 72 ? 8.369 1.911 -14.359 1.00 80.69 72 GLY A O 1
ATOM 532 N N . GLY A 1 73 ? 7.293 3.867 -14.144 1.00 83.88 73 GLY A N 1
ATOM 533 C CA . GLY A 1 73 ? 5.970 3.287 -13.907 1.00 83.88 73 GLY A CA 1
ATOM 534 C C . GLY A 1 73 ? 4.990 4.299 -13.322 1.00 83.88 73 GLY A C 1
ATOM 535 O O . GLY A 1 73 ? 5.308 5.479 -13.196 1.00 83.88 73 GLY A O 1
ATOM 536 N N . LYS A 1 74 ? 3.802 3.832 -12.934 1.00 88.50 74 LYS A N 1
ATOM 537 C CA . LYS A 1 74 ? 2.818 4.618 -12.177 1.00 88.50 74 LYS A CA 1
ATOM 538 C C . LYS A 1 74 ? 2.491 3.897 -10.876 1.00 88.50 74 LYS A C 1
ATOM 540 O O . LYS A 1 74 ? 2.127 2.725 -10.899 1.00 88.50 74 LYS A O 1
ATOM 545 N N . LEU A 1 75 ? 2.615 4.602 -9.761 1.00 86.31 75 LEU A N 1
ATOM 546 C CA . LEU A 1 75 ? 2.133 4.185 -8.454 1.00 86.31 75 LEU A CA 1
ATOM 547 C C . LEU A 1 75 ? 0.730 4.749 -8.267 1.00 86.31 75 LEU A C 1
ATOM 549 O O . LEU A 1 75 ? 0.561 5.960 -8.151 1.00 86.31 75 LEU A O 1
ATOM 553 N N . VAL A 1 76 ? -0.262 3.866 -8.240 1.00 89.94 76 VAL A N 1
ATOM 554 C CA . VAL A 1 76 ? -1.655 4.217 -7.951 1.00 89.94 76 VAL A CA 1
ATOM 555 C C . VAL A 1 76 ? -1.963 3.786 -6.523 1.00 89.94 76 VAL A C 1
ATOM 557 O O . VAL A 1 76 ? -1.722 2.635 -6.160 1.00 89.94 76 VAL A O 1
ATOM 560 N N . ILE A 1 77 ? -2.467 4.713 -5.715 1.00 87.00 77 ILE A N 1
ATOM 561 C CA . ILE A 1 77 ? -2.857 4.477 -4.326 1.00 87.00 77 ILE A CA 1
ATOM 562 C C . ILE A 1 77 ? -4.350 4.759 -4.218 1.00 87.00 77 ILE A C 1
ATOM 564 O O . ILE A 1 77 ? -4.783 5.886 -4.447 1.00 87.00 77 ILE A O 1
ATOM 568 N N . GLU A 1 78 ? -5.118 3.744 -3.828 1.00 88.38 78 GLU A N 1
ATOM 569 C CA . GLU A 1 78 ? -6.539 3.881 -3.514 1.00 88.38 78 GLU A CA 1
ATOM 570 C C . GLU A 1 78 ? -6.778 3.619 -2.030 1.00 88.38 78 GLU A C 1
ATOM 572 O O . GLU A 1 78 ? -6.353 2.603 -1.474 1.00 88.38 78 GLU A O 1
ATOM 577 N N . VAL A 1 79 ? -7.496 4.534 -1.386 1.00 82.81 79 VAL A N 1
ATOM 578 C CA . VAL A 1 79 ? -7.874 4.427 0.021 1.00 82.81 79 VAL A CA 1
ATOM 579 C C . VAL A 1 79 ? -9.379 4.247 0.109 1.00 82.81 79 VAL A C 1
ATOM 581 O O . VAL A 1 79 ? -10.151 5.093 -0.346 1.00 82.81 79 VAL A O 1
ATOM 584 N N . SER A 1 80 ? -9.794 3.150 0.739 1.00 83.56 80 SER A N 1
ATOM 585 C CA . SER A 1 80 ? -11.201 2.843 0.985 1.00 83.56 80 SER A CA 1
ATOM 586 C C . SER A 1 80 ? -11.446 2.551 2.460 1.00 83.56 80 SER A C 1
ATOM 588 O O . SER A 1 80 ? -10.649 1.871 3.107 1.00 83.56 80 SER A O 1
ATOM 590 N N . TYR A 1 81 ? -12.568 3.033 2.990 1.00 78.38 81 TYR A N 1
ATOM 591 C CA . TYR A 1 81 ? -12.998 2.781 4.364 1.00 78.38 81 TYR A CA 1
ATOM 592 C C . TYR A 1 81 ? -14.361 2.093 4.346 1.00 78.38 81 TYR A C 1
ATOM 594 O O . TYR A 1 81 ? -15.312 2.616 3.775 1.00 78.38 81 TYR A O 1
ATOM 602 N N . PHE A 1 82 ? -14.456 0.889 4.919 1.00 78.06 82 PHE A N 1
ATOM 603 C CA . PHE A 1 82 ? -15.667 0.051 4.861 1.00 78.06 82 PHE A CA 1
ATOM 604 C C . PHE A 1 82 ? -16.263 -0.102 3.445 1.00 78.06 82 PHE A C 1
ATOM 606 O O . PHE A 1 82 ? -17.478 -0.082 3.270 1.00 78.06 82 PHE A O 1
ATOM 613 N N . GLY A 1 83 ? -15.409 -0.232 2.424 1.00 78.38 83 GLY A N 1
ATOM 614 C CA . GLY A 1 83 ? -15.826 -0.378 1.022 1.00 78.38 83 GLY A CA 1
ATOM 615 C C . GLY A 1 83 ? -16.190 0.930 0.309 1.00 78.38 83 GLY A C 1
ATOM 616 O O . GLY A 1 83 ? -16.430 0.911 -0.894 1.00 78.38 83 GLY A O 1
ATOM 617 N N . TRP A 1 84 ? -16.183 2.064 1.009 1.00 81.12 84 TRP A N 1
ATOM 618 C CA . TRP A 1 84 ? -16.385 3.381 0.410 1.00 81.12 84 TRP A CA 1
ATOM 619 C C . TRP A 1 84 ? -15.045 3.963 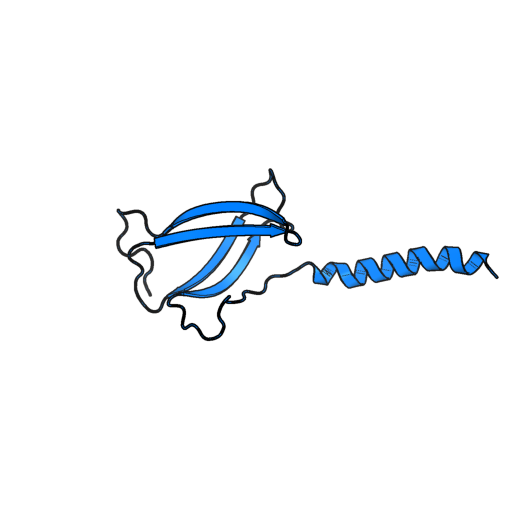-0.017 1.00 81.12 84 TRP A C 1
ATOM 621 O O . TRP A 1 84 ? -14.132 4.075 0.801 1.00 81.12 84 TRP A O 1
ATOM 631 N N . HIS A 1 85 ? -14.938 4.345 -1.286 1.00 85.44 85 HIS A N 1
ATOM 632 C CA . HIS A 1 85 ? -13.759 5.017 -1.814 1.00 85.44 85 HIS A CA 1
ATOM 633 C C . HIS A 1 85 ? -13.644 6.427 -1.219 1.00 85.44 85 HIS A C 1
ATOM 635 O O . HIS A 1 85 ? -14.581 7.220 -1.322 1.00 85.44 85 HIS A O 1
ATOM 641 N N . ILE A 1 86 ? -12.513 6.729 -0.581 1.00 82.06 86 ILE A N 1
ATOM 642 C CA . ILE A 1 86 ? -12.283 8.009 0.106 1.00 82.06 86 ILE A CA 1
ATOM 643 C C . ILE A 1 86 ? -11.300 8.877 -0.669 1.00 82.06 86 ILE A C 1
ATOM 645 O O . ILE A 1 86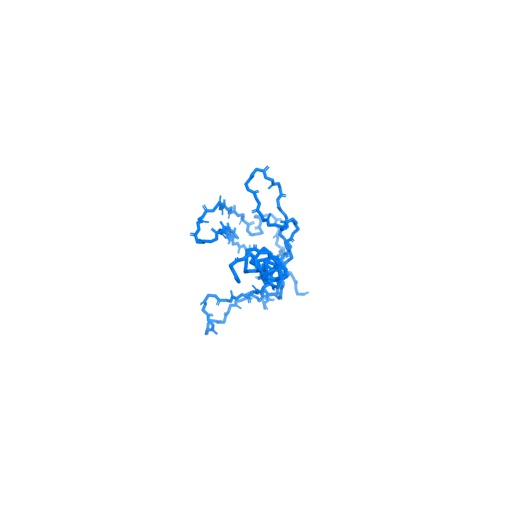 ? -11.458 10.097 -0.695 1.00 82.06 86 ILE A O 1
ATOM 649 N N . HIS A 1 87 ? -10.270 8.263 -1.254 1.00 83.94 87 HIS A N 1
ATOM 650 C CA . HIS A 1 87 ? -9.180 9.001 -1.875 1.00 83.94 87 HIS A CA 1
ATOM 651 C C . HIS A 1 87 ? -8.423 8.165 -2.901 1.00 83.94 87 HIS A C 1
ATOM 653 O O . HIS A 1 87 ? -8.174 6.978 -2.674 1.00 83.94 87 HIS A O 1
ATOM 659 N N . SER A 1 88 ? -8.001 8.825 -3.975 1.00 87.56 88 SER A N 1
ATOM 660 C CA . SER A 1 88 ? -7.169 8.265 -5.036 1.00 87.56 88 SER A CA 1
ATOM 661 C C . SER A 1 88 ? -6.019 9.207 -5.333 1.00 87.56 88 SER A C 1
ATOM 663 O O . SER A 1 88 ? -6.229 10.397 -5.571 1.00 87.56 88 SER A O 1
ATOM 665 N N . GLU A 1 89 ? -4.813 8.660 -5.394 1.00 85.00 89 GLU A N 1
ATOM 666 C CA . GLU A 1 89 ? -3.635 9.370 -5.882 1.00 85.00 89 GLU A CA 1
ATOM 667 C C . GLU A 1 89 ? -2.896 8.534 -6.914 1.00 85.00 89 GLU A C 1
ATOM 669 O O . GLU A 1 89 ? -2.860 7.306 -6.857 1.00 85.00 89 GLU A O 1
ATOM 674 N N . THR A 1 90 ? -2.283 9.212 -7.877 1.00 90.00 90 THR A N 1
ATOM 675 C CA . THR A 1 90 ? -1.383 8.585 -8.838 1.00 90.00 90 THR A CA 1
ATOM 676 C C . THR A 1 90 ? -0.104 9.392 -8.908 1.00 90.00 90 THR A C 1
ATOM 678 O O . THR A 1 90 ? -0.135 10.586 -9.197 1.00 90.00 90 THR A O 1
ATOM 681 N N . HIS A 1 91 ? 1.013 8.717 -8.678 1.00 84.69 91 HIS A N 1
ATOM 682 C CA . HIS A 1 91 ? 2.352 9.285 -8.732 1.00 84.69 91 HIS A CA 1
ATOM 683 C C . HIS A 1 91 ? 3.165 8.537 -9.783 1.00 84.69 91 HIS A C 1
ATOM 685 O O . HIS A 1 91 ? 3.027 7.323 -9.932 1.00 84.69 91 HIS A O 1
ATOM 691 N N . ASP A 1 92 ? 4.019 9.230 -10.528 1.00 85.69 92 ASP A N 1
ATOM 692 C CA . ASP A 1 92 ? 4.929 8.551 -11.449 1.00 85.69 92 ASP A CA 1
ATOM 693 C C . ASP A 1 92 ? 6.106 7.955 -10.661 1.00 85.69 92 ASP A C 1
ATOM 695 O O . ASP A 1 92 ? 6.787 8.639 -9.893 1.00 85.69 92 ASP A O 1
ATOM 699 N N . LEU A 1 93 ? 6.352 6.661 -10.858 1.00 78.81 93 LEU A N 1
ATOM 700 C CA . LEU A 1 93 ? 7.541 5.990 -10.351 1.00 78.81 93 LEU A CA 1
ATOM 701 C C . LEU A 1 93 ? 8.720 6.375 -11.236 1.00 78.81 93 LEU A C 1
ATOM 703 O O . LEU A 1 93 ? 8.676 6.151 -12.444 1.00 78.81 93 LEU A O 1
ATOM 707 N N . CYS A 1 94 ? 9.783 6.888 -10.615 1.00 72.50 94 CYS A N 1
ATOM 708 C CA . CYS A 1 94 ? 11.011 7.320 -11.285 1.00 72.50 94 CYS A CA 1
ATOM 709 C C . CYS A 1 94 ? 10.735 8.396 -12.357 1.00 72.50 94 CYS A C 1
ATOM 711 O O . CYS A 1 94 ? 10.687 8.083 -13.550 1.00 72.50 94 CYS A O 1
ATOM 713 N N . PRO A 1 95 ? 10.550 9.677 -11.978 1.00 63.72 95 PRO A N 1
ATOM 714 C CA . PRO A 1 95 ? 10.440 10.742 -12.967 1.00 63.72 95 PRO A CA 1
ATOM 715 C C . PRO A 1 95 ? 11.688 10.741 -13.863 1.00 63.72 95 PRO A C 1
ATOM 717 O O . PRO A 1 95 ? 12.798 10.515 -13.384 1.00 63.72 95 PRO A O 1
ATOM 720 N N . ARG A 1 96 ? 11.472 10.998 -15.162 1.00 53.56 96 ARG A N 1
ATOM 721 C CA . ARG A 1 96 ? 12.351 10.821 -16.346 1.00 53.56 96 ARG A CA 1
ATOM 722 C C . ARG A 1 96 ? 13.853 11.159 -16.204 1.00 53.56 96 ARG A C 1
ATOM 724 O O . ARG A 1 96 ? 14.630 10.777 -17.070 1.00 53.56 96 ARG A O 1
ATOM 731 N N . ASN A 1 97 ? 14.272 11.831 -15.138 1.00 54.22 97 ASN A N 1
ATOM 732 C CA . ASN A 1 97 ? 15.633 12.318 -14.925 1.00 54.22 97 ASN A CA 1
ATOM 733 C C . ASN A 1 97 ? 16.461 11.486 -13.923 1.00 54.22 97 ASN A C 1
ATOM 735 O O . ASN A 1 97 ? 17.593 11.867 -13.640 1.00 54.22 97 ASN A O 1
ATOM 739 N N . ILE A 1 98 ? 15.935 10.381 -13.376 1.00 55.94 98 ILE A N 1
ATOM 740 C CA . ILE A 1 98 ? 16.653 9.545 -12.397 1.00 55.94 98 ILE A CA 1
ATOM 741 C C . ILE A 1 98 ? 16.682 8.085 -12.882 1.00 55.94 98 ILE A C 1
ATOM 743 O O . ILE A 1 98 ? 15.725 7.329 -12.717 1.00 55.94 98 ILE A O 1
ATOM 747 N N . LEU A 1 99 ? 17.796 7.687 -13.502 1.00 56.50 99 LEU A N 1
ATOM 748 C CA . LEU A 1 99 ? 18.086 6.308 -13.912 1.00 56.50 99 LEU A CA 1
ATOM 749 C C . LEU A 1 99 ? 19.105 5.660 -12.959 1.00 56.50 99 LEU A C 1
ATOM 751 O O . LEU A 1 99 ? 20.150 6.267 -12.728 1.00 56.50 99 LEU A O 1
ATOM 755 N N . PRO A 1 100 ? 18.918 4.387 -12.559 1.00 57.72 100 PRO A N 1
ATOM 756 C CA . PRO A 1 100 ? 17.695 3.772 -12.032 1.00 57.72 100 PRO A CA 1
ATOM 757 C C . PRO A 1 100 ? 17.468 4.182 -10.563 1.00 57.72 100 PRO A C 1
ATOM 759 O O . PRO A 1 100 ? 18.403 4.191 -9.767 1.00 57.72 100 PRO A O 1
ATOM 762 N N . CYS A 1 101 ? 16.227 4.498 -10.171 1.00 62.22 101 CYS A N 1
ATOM 763 C CA . CYS A 1 101 ? 15.939 4.894 -8.780 1.00 62.22 101 CYS A CA 1
ATOM 764 C C . CYS A 1 101 ? 15.910 3.707 -7.809 1.00 62.22 101 CYS A C 1
ATOM 766 O O . CYS A 1 101 ? 16.063 3.895 -6.606 1.00 62.22 101 CYS A O 1
ATOM 768 N N . PHE A 1 102 ? 15.657 2.502 -8.324 1.00 58.06 102 PHE A N 1
ATOM 769 C CA . PHE A 1 102 ? 15.587 1.284 -7.529 1.00 58.06 102 PHE A CA 1
ATOM 770 C C . PHE A 1 102 ? 16.796 0.411 -7.860 1.00 58.06 102 PHE A C 1
ATOM 772 O O . PHE A 1 102 ? 16.866 -0.197 -8.934 1.00 58.06 102 PHE A O 1
ATOM 779 N N . ASN A 1 103 ? 17.776 0.416 -6.959 1.00 50.50 103 ASN A N 1
ATOM 780 C CA . ASN A 1 103 ? 18.982 -0.396 -7.058 1.00 50.50 103 ASN A CA 1
ATOM 781 C C . ASN A 1 103 ? 19.002 -1.422 -5.918 1.00 50.50 103 ASN A C 1
ATOM 783 O O . ASN A 1 103 ? 18.385 -1.193 -4.879 1.00 50.50 103 ASN A O 1
ATOM 787 N N . ARG A 1 104 ? 19.644 -2.561 -6.175 1.00 47.34 104 ARG A N 1
ATOM 788 C CA . ARG A 1 104 ? 19.664 -3.736 -5.296 1.00 47.34 104 ARG A CA 1
ATOM 789 C C . ARG A 1 104 ? 20.340 -3.460 -3.956 1.00 47.34 104 ARG A C 1
ATOM 791 O O . ARG A 1 104 ? 21.400 -2.797 -3.973 1.00 47.34 104 ARG A O 1
#

Foldseek 3Di:
DVVVVVVVVVVVVVVVCVVCVVVLDDFDDDDPDPPDDDQKDWDTWDKDDPPDDPPDDIDIDIDIAGPDFDQKDKDWDWDDDPNHTDDIDIDIDHPNPDPGPHDD

Sequence (104 aa):
MALQLKSIIPLIILIYLCLVAPLIHAKDVNYCDKKADYDVKVSAVVINLYPVASGKLASFSISATAGASISGGKLVIEVSYFGWHIHSETHDLCPRNILPCFNR